Protein AF-A0A521GYW1-F1 (afdb_monomer)

Mean predicted aligned error: 8.55 Å

Sequence (89 aa):
MRVAFGLKAHSGWAALVVGGERDGDFVVADRRRLELVDDEWTRQPYHVSEDLQPKQLAQHAEKALRTSSSALTTRMAALAARVALQGRS

Radius of gyration: 17.21 Å; Cα contacts (8 Å, |Δi|>4): 90; chains: 1; bounding box: 37×21×50 Å

Nearest PDB structures (foldseek):
  2flo-assembly2_D  TM=6.153E-01  e=1.651E-01  Escherichia coli O157:H7
  5e6f-assembly1_B  TM=6.453E-01  e=5.664E-01  Canarypox virus
  8ygj-assembly1_E  TM=4.794E-01  e=6.814E-01  Moloney murine leukemia virus
  4mh8-assembly1_A  TM=4.772E-01  e=9.864E-01  Moloney murine leukemia virus isolate Shinnick
  2j4r-assembly2_B  TM=4.850E-01  e=8.199E-01  Aquifex aeolicus

Secondary structure (DSSP, 8-state):
--EEEEEEEETTEEEEEEEEEETTEEEEEEEEEEE-S-HHHHS-TTHHHHTS-HHHHHHHHHHHHHHHHHHHHHHHHHHHHHHHHHT--

Foldseek 3Di:
DDKDWDWDDDQQKIWIWIWDDDPNDIDTPDTDIGGLFPPVCRPCVPVVVPPDDPVRNVVVVVVSNVSSVVSVVVVVVVVVVVVVVVVVD

pLDDT: mean 77.15, std 10.79, range [49.91, 92.19]

Solvent-accessible surface area (backbone atoms only — not comparable to full-atom values): 5166 Å² total; per-residue (Å²): 101,64,72,48,82,46,77,48,81,54,92,40,30,27,46,39,40,30,40,32,55,56,98,91,39,82,42,77,81,44,75,49,79,42,76,44,53,62,76,81,50,58,78,42,60,64,67,70,49,72,83,44,55,73,69,53,48,52,55,51,51,52,49,50,54,52,53,24,51,52,54,49,50,54,52,49,52,56,48,53,54,52,54,57,58,66,48,74,112

Structure (mmCIF, N/CA/C/O backbone):
data_AF-A0A521GYW1-F1
#
_entry.id   AF-A0A521GYW1-F1
#
loop_
_atom_site.group_PDB
_atom_site.id
_atom_site.type_symbol
_atom_site.label_atom_id
_atom_site.label_alt_id
_atom_site.label_comp_id
_atom_site.label_asym_id
_atom_site.label_entity_id
_atom_site.label_seq_id
_atom_site.pdbx_PDB_ins_code
_atom_site.Cartn_x
_atom_site.Cartn_y
_atom_site.Cartn_z
_atom_site.occupancy
_atom_site.B_iso_or_equiv
_atom_site.auth_seq_id
_atom_site.auth_comp_id
_atom_site.auth_asym_id
_atom_site.auth_atom_id
_atom_site.pdbx_PDB_model_num
ATOM 1 N N . MET A 1 1 ? -5.350 6.880 18.815 1.00 70.62 1 MET A N 1
ATOM 2 C CA . MET A 1 1 ? -5.067 5.474 18.449 1.00 70.62 1 MET A CA 1
ATOM 3 C C . MET A 1 1 ? -3.622 5.349 17.985 1.00 70.62 1 MET A C 1
ATOM 5 O O . MET A 1 1 ? -3.219 6.103 17.105 1.00 70.62 1 MET A O 1
ATOM 9 N N . ARG A 1 2 ? -2.831 4.458 18.595 1.00 76.06 2 ARG A N 1
ATOM 10 C CA . ARG A 1 2 ? -1.509 4.080 18.068 1.00 76.06 2 ARG A CA 1
ATOM 11 C C . ARG A 1 2 ? -1.714 3.006 17.005 1.00 76.06 2 ARG A C 1
ATOM 13 O O . ARG A 1 2 ? -2.524 2.104 17.202 1.00 76.06 2 ARG A O 1
ATOM 20 N N . VAL A 1 3 ? -1.008 3.127 15.887 1.00 85.38 3 VAL A N 1
ATOM 21 C CA . VAL A 1 3 ? -1.097 2.184 14.769 1.00 85.38 3 VAL A CA 1
ATOM 22 C C . VAL A 1 3 ? 0.290 1.792 14.288 1.00 85.38 3 VAL A C 1
ATOM 24 O O . VAL A 1 3 ? 1.228 2.584 14.364 1.00 85.38 3 VAL A O 1
ATOM 27 N N . ALA A 1 4 ? 0.403 0.574 13.779 1.00 89.50 4 ALA A N 1
ATOM 28 C CA . ALA A 1 4 ? 1.593 0.031 13.155 1.00 89.50 4 ALA A CA 1
ATOM 29 C C . ALA A 1 4 ? 1.304 -0.287 11.687 1.00 89.50 4 ALA A C 1
ATOM 31 O O . ALA A 1 4 ? 0.257 -0.841 11.347 1.00 89.50 4 ALA A O 1
ATOM 32 N N . PHE A 1 5 ? 2.256 0.048 10.822 1.00 90.56 5 PHE A N 1
ATOM 33 C CA . PHE A 1 5 ? 2.199 -0.240 9.395 1.00 90.56 5 PHE A CA 1
ATOM 34 C C . PHE A 1 5 ? 3.157 -1.387 9.084 1.00 90.56 5 PHE A C 1
ATOM 36 O O . PHE A 1 5 ? 4.353 -1.284 9.346 1.00 90.56 5 PHE A O 1
ATOM 43 N N . GLY A 1 6 ? 2.636 -2.467 8.511 1.00 91.00 6 GLY A N 1
ATOM 44 C CA . GLY A 1 6 ? 3.414 -3.578 7.975 1.00 91.00 6 GLY A CA 1
ATOM 45 C C . GLY A 1 6 ? 3.331 -3.600 6.454 1.00 91.00 6 GLY A C 1
ATOM 46 O O . GLY A 1 6 ? 2.235 -3.534 5.894 1.00 91.00 6 GLY A O 1
ATOM 47 N N . LEU A 1 7 ? 4.479 -3.713 5.783 1.00 90.00 7 LEU A N 1
ATOM 48 C CA . LEU A 1 7 ? 4.556 -3.803 4.327 1.00 90.00 7 LEU A CA 1
ATOM 49 C C . LEU A 1 7 ? 5.421 -4.994 3.900 1.00 90.00 7 LEU A C 1
ATOM 51 O O . LEU A 1 7 ? 6.523 -5.177 4.414 1.00 90.00 7 LEU A O 1
ATOM 55 N N . LYS A 1 8 ? 4.952 -5.774 2.923 1.00 89.94 8 LYS A N 1
ATOM 56 C CA . LYS A 1 8 ? 5.738 -6.830 2.271 1.00 89.94 8 LYS A CA 1
ATOM 57 C C . LYS A 1 8 ? 5.686 -6.674 0.757 1.00 89.94 8 LYS A C 1
ATOM 59 O O . LYS A 1 8 ? 4.627 -6.837 0.157 1.00 89.94 8 LYS A O 1
ATOM 64 N N . ALA A 1 9 ? 6.836 -6.380 0.155 1.00 84.75 9 ALA A N 1
ATOM 65 C CA . ALA A 1 9 ? 6.975 -6.240 -1.290 1.00 84.75 9 ALA A CA 1
ATOM 66 C C . ALA A 1 9 ? 7.080 -7.599 -2.009 1.00 84.75 9 ALA A C 1
ATOM 68 O O . ALA A 1 9 ? 7.621 -8.570 -1.474 1.00 84.75 9 ALA A O 1
ATOM 69 N N . HIS A 1 10 ? 6.568 -7.616 -3.235 1.00 81.00 10 HIS A N 1
ATOM 70 C CA . HIS A 1 10 ? 6.622 -8.658 -4.254 1.00 81.00 10 HIS A CA 1
ATOM 71 C C . HIS A 1 10 ? 6.901 -8.001 -5.620 1.00 81.00 10 HIS A C 1
ATOM 73 O O . HIS A 1 10 ? 6.875 -6.776 -5.744 1.00 81.00 10 HIS A O 1
ATOM 79 N N . SER A 1 11 ? 7.192 -8.797 -6.653 1.00 72.88 11 SER A N 1
ATOM 80 C CA . SER A 1 11 ? 7.488 -8.290 -8.000 1.00 72.88 11 SER A CA 1
ATOM 81 C C . SER A 1 11 ? 6.334 -7.438 -8.544 1.00 72.88 11 SER A C 1
ATOM 83 O O . SER A 1 11 ? 5.305 -7.964 -8.960 1.00 72.88 11 SER A O 1
ATOM 85 N N . GLY A 1 12 ? 6.504 -6.116 -8.493 1.00 74.62 12 GLY A N 1
ATOM 86 C CA . GLY A 1 12 ? 5.551 -5.120 -8.986 1.00 74.62 12 GLY A CA 1
ATOM 87 C C . GLY A 1 12 ? 4.473 -4.650 -7.999 1.00 74.62 12 GLY A C 1
ATOM 88 O O . GLY A 1 12 ? 3.809 -3.654 -8.269 1.00 74.62 12 GLY A O 1
ATOM 89 N N . TRP A 1 13 ? 4.320 -5.271 -6.826 1.00 83.56 13 TRP A N 1
ATOM 90 C CA . TRP A 1 13 ? 3.277 -4.899 -5.856 1.00 83.56 13 TRP A CA 1
ATOM 91 C C . TRP A 1 13 ? 3.699 -5.161 -4.405 1.00 83.56 13 TRP A C 1
ATOM 93 O O . 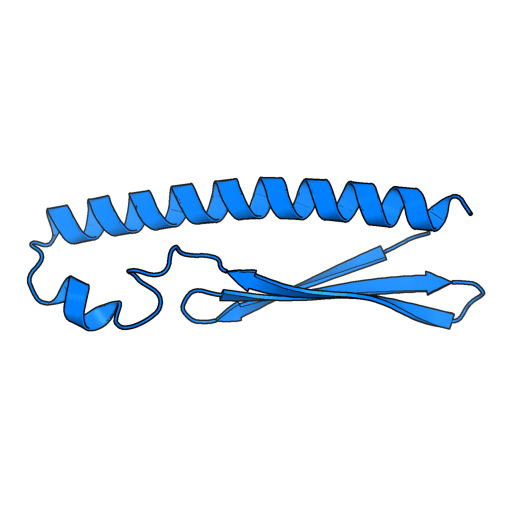TRP A 1 13 ? 4.679 -5.849 -4.145 1.00 83.56 13 TRP A O 1
ATOM 103 N N . ALA A 1 14 ? 2.965 -4.635 -3.428 1.00 87.12 14 ALA A N 1
ATOM 104 C CA . ALA A 1 14 ? 3.181 -4.911 -2.010 1.00 87.12 14 ALA A CA 1
ATOM 105 C C . ALA A 1 14 ? 1.876 -5.166 -1.253 1.00 87.12 14 ALA A C 1
ATOM 107 O O . ALA A 1 14 ? 0.851 -4.534 -1.515 1.00 87.12 14 ALA A O 1
ATOM 108 N N . ALA A 1 15 ? 1.922 -6.072 -0.279 1.00 91.69 15 ALA A N 1
ATOM 109 C CA . ALA A 1 15 ? 0.878 -6.214 0.726 1.00 91.69 15 ALA A CA 1
ATOM 110 C C . ALA A 1 15 ? 1.096 -5.173 1.827 1.00 91.69 15 ALA A C 1
ATOM 112 O O . ALA A 1 15 ? 2.183 -5.098 2.399 1.00 91.69 15 ALA A O 1
ATOM 113 N N . LEU A 1 16 ? 0.055 -4.407 2.138 1.00 91.00 16 LEU A N 1
ATOM 114 C CA . LEU A 1 16 ? 0.013 -3.453 3.238 1.00 91.00 16 LEU A CA 1
ATOM 115 C C . LEU A 1 16 ? -1.015 -3.903 4.272 1.00 91.00 16 LEU A C 1
ATOM 117 O O . LEU A 1 16 ? -2.163 -4.192 3.924 1.00 91.00 16 LEU A O 1
ATOM 121 N N . VAL A 1 17 ? -0.611 -3.887 5.539 1.00 92.19 17 VAL A N 1
ATOM 122 C CA . VAL A 1 17 ? -1.476 -4.113 6.697 1.00 92.19 17 VAL A CA 1
ATOM 123 C C . VAL A 1 17 ? -1.267 -2.977 7.690 1.00 92.19 17 VAL A C 1
ATOM 125 O O . VAL A 1 17 ? -0.132 -2.645 8.025 1.00 92.19 17 VAL A O 1
ATOM 128 N N . VAL A 1 18 ? -2.359 -2.392 8.171 1.00 91.00 18 VAL A N 1
ATOM 129 C CA . VAL A 1 18 ? -2.347 -1.426 9.269 1.00 91.00 18 VAL A CA 1
ATOM 130 C C . VAL A 1 18 ? -3.035 -2.060 10.464 1.00 91.00 18 VAL A C 1
ATOM 132 O O . VAL A 1 18 ? -4.240 -2.307 10.433 1.00 91.00 18 VAL A O 1
ATOM 135 N N . GLY A 1 19 ? -2.253 -2.337 11.501 1.00 91.19 19 GLY A N 1
ATOM 136 C CA . GLY A 1 19 ? -2.749 -2.792 12.794 1.00 91.19 19 GLY A CA 1
ATOM 137 C C . GLY A 1 19 ? -2.851 -1.626 13.769 1.00 91.19 19 GLY A C 1
ATOM 138 O O . GLY A 1 19 ? -2.095 -0.661 13.675 1.00 91.19 19 GLY A O 1
ATOM 139 N N . GLY A 1 20 ? -3.761 -1.708 14.725 1.00 89.06 20 GLY A N 1
ATOM 140 C CA . GLY A 1 20 ? -3.836 -0.769 15.835 1.00 89.06 20 GLY A CA 1
ATOM 141 C C . GLY A 1 20 ? -4.545 -1.379 17.029 1.00 89.06 20 GLY A C 1
ATOM 142 O O . GLY A 1 20 ? -4.970 -2.528 16.980 1.00 89.06 20 GLY A O 1
ATOM 143 N N . GLU A 1 21 ? -4.663 -0.595 18.089 1.00 87.69 21 GLU A N 1
ATOM 144 C CA . GLU A 1 21 ? -5.378 -0.976 19.306 1.00 87.69 21 GLU A CA 1
ATOM 145 C C . GLU A 1 21 ? -6.648 -0.129 19.441 1.00 87.69 21 GLU A C 1
ATOM 147 O O . GLU A 1 21 ? -6.599 1.096 19.267 1.00 87.69 21 GLU A O 1
ATOM 152 N N . ARG A 1 22 ? -7.777 -0.773 19.738 1.00 83.25 22 ARG A N 1
ATOM 153 C CA . ARG A 1 22 ? -9.057 -0.134 20.053 1.00 83.25 22 ARG A CA 1
ATOM 154 C C . ARG A 1 22 ? -9.681 -0.870 21.234 1.00 83.25 22 ARG A C 1
ATOM 156 O O . ARG A 1 22 ? -9.838 -2.080 21.171 1.00 83.25 22 ARG A O 1
ATOM 163 N N . ASP A 1 23 ? -9.999 -0.130 22.293 1.00 86.69 23 ASP A N 1
ATOM 164 C CA . ASP A 1 23 ? -10.631 -0.655 23.513 1.00 86.69 23 ASP A CA 1
ATOM 165 C C . ASP A 1 23 ? -9.881 -1.840 24.160 1.00 86.69 23 ASP A C 1
ATOM 167 O O . ASP A 1 23 ? -10.483 -2.712 24.775 1.00 86.69 23 ASP A O 1
ATOM 171 N N . GLY A 1 24 ? -8.548 -1.861 24.033 1.00 86.56 24 GLY A N 1
ATOM 172 C CA . GLY A 1 24 ? -7.686 -2.935 24.540 1.00 86.56 24 GLY A CA 1
ATOM 173 C C . GLY A 1 24 ? -7.505 -4.122 23.586 1.00 86.56 24 GLY A C 1
ATOM 174 O O . GLY A 1 24 ? -6.656 -4.972 23.846 1.00 86.56 24 GLY A O 1
ATOM 175 N N . ASP A 1 25 ? -8.227 -4.154 22.462 1.00 88.19 25 ASP A N 1
ATOM 176 C CA . ASP A 1 25 ? -8.132 -5.203 21.447 1.00 88.19 25 ASP A CA 1
ATOM 177 C C . ASP A 1 25 ? -7.314 -4.766 20.224 1.00 88.19 25 ASP A C 1
ATOM 179 O O . ASP A 1 25 ? -7.362 -3.617 19.767 1.00 88.19 25 ASP A O 1
ATOM 183 N N . PHE A 1 26 ? -6.583 -5.717 19.634 1.00 89.31 26 PHE A N 1
ATOM 184 C CA . PHE A 1 26 ? -5.882 -5.498 18.371 1.00 89.31 26 PHE A CA 1
ATOM 185 C C . PHE A 1 26 ? -6.843 -5.595 17.186 1.00 89.31 26 PHE A C 1
ATOM 187 O O . PHE A 1 26 ? -7.495 -6.614 16.967 1.00 89.31 26 PHE A O 1
ATOM 194 N N . VAL A 1 27 ? -6.863 -4.551 16.359 1.00 89.75 27 VAL A N 1
ATOM 195 C CA . VAL A 1 27 ? -7.714 -4.458 15.171 1.00 89.75 27 VAL A CA 1
ATOM 196 C C . VAL A 1 27 ? -6.888 -4.215 13.912 1.00 89.75 27 VAL A C 1
ATOM 198 O O . VAL A 1 27 ? -5.894 -3.485 13.919 1.00 89.75 27 VAL A O 1
ATOM 201 N N . VAL A 1 28 ? -7.324 -4.799 12.793 1.00 90.25 28 VAL A N 1
ATOM 202 C CA . VAL A 1 28 ? -6.807 -4.455 11.462 1.00 90.25 28 VAL A CA 1
ATOM 203 C C . VAL A 1 28 ? -7.615 -3.272 10.940 1.00 90.25 28 VAL A C 1
ATOM 205 O O . VAL A 1 28 ? -8.757 -3.431 10.517 1.00 90.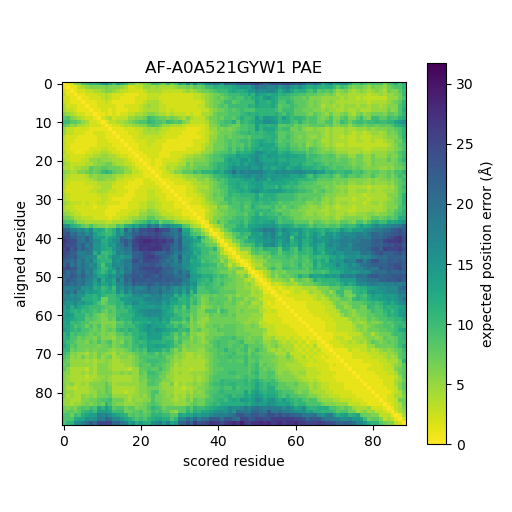25 28 VAL A O 1
ATOM 208 N N . ALA A 1 29 ? -7.022 -2.082 10.978 1.00 86.88 29 ALA A N 1
ATOM 209 C CA . ALA A 1 29 ? -7.657 -0.852 10.511 1.00 86.88 29 ALA A CA 1
ATOM 210 C C . ALA A 1 29 ? -7.700 -0.768 8.976 1.00 86.88 29 ALA A C 1
ATOM 212 O O . ALA A 1 29 ? -8.619 -0.185 8.403 1.00 86.88 29 ALA A O 1
ATOM 213 N N . ASP A 1 30 ? -6.707 -1.352 8.297 1.00 86.62 30 ASP A N 1
ATOM 214 C CA . ASP A 1 30 ? -6.653 -1.400 6.837 1.00 86.62 30 ASP A CA 1
ATOM 215 C C . ASP A 1 30 ? -5.831 -2.599 6.352 1.00 86.62 30 ASP A C 1
ATOM 217 O O . ASP A 1 30 ? -4.834 -2.986 6.964 1.00 86.62 30 ASP A O 1
ATOM 221 N N . ARG A 1 31 ? -6.224 -3.163 5.211 1.00 91.50 31 ARG A N 1
ATOM 222 C CA . ARG A 1 31 ? -5.450 -4.164 4.480 1.00 91.50 31 ARG A CA 1
ATOM 223 C C . ARG A 1 31 ? -5.690 -3.989 2.992 1.00 91.50 31 ARG A C 1
ATOM 225 O O . ARG A 1 31 ? -6.831 -4.043 2.536 1.00 91.50 31 ARG A O 1
ATOM 232 N N . ARG A 1 32 ? -4.616 -3.845 2.220 1.00 89.06 32 ARG A N 1
ATOM 233 C CA . ARG A 1 32 ? -4.706 -3.659 0.767 1.00 89.06 32 ARG A CA 1
ATOM 234 C C . ARG A 1 32 ? -3.460 -4.131 0.040 1.00 89.06 32 ARG A C 1
ATOM 236 O O . ARG A 1 32 ? -2.375 -4.213 0.611 1.00 89.06 32 ARG A O 1
ATOM 243 N N . ARG A 1 33 ? -3.632 -4.379 -1.253 1.00 89.00 33 ARG A N 1
ATOM 244 C CA . ARG A 1 33 ? -2.545 -4.515 -2.217 1.00 89.00 33 ARG A CA 1
ATOM 245 C C . ARG A 1 33 ? -2.214 -3.135 -2.786 1.00 89.00 33 ARG A C 1
ATOM 247 O O . ARG A 1 33 ? -3.118 -2.381 -3.140 1.00 89.00 33 ARG A O 1
ATOM 254 N N . LEU A 1 34 ? -0.932 -2.799 -2.833 1.00 85.12 34 LEU A N 1
ATOM 255 C CA . LEU A 1 34 ? -0.410 -1.590 -3.459 1.00 85.12 34 LEU A CA 1
ATOM 256 C C . LEU A 1 34 ? 0.362 -1.986 -4.715 1.00 85.12 34 LEU A C 1
ATOM 258 O O . LEU A 1 34 ? 1.355 -2.697 -4.602 1.00 85.12 34 LEU A O 1
ATOM 262 N N . GLU A 1 35 ? -0.052 -1.511 -5.887 1.00 81.62 35 GLU A N 1
ATOM 263 C CA . GLU A 1 35 ? 0.793 -1.601 -7.082 1.00 81.62 35 GLU A CA 1
ATOM 264 C C . GLU A 1 35 ? 1.971 -0.635 -6.921 1.00 81.62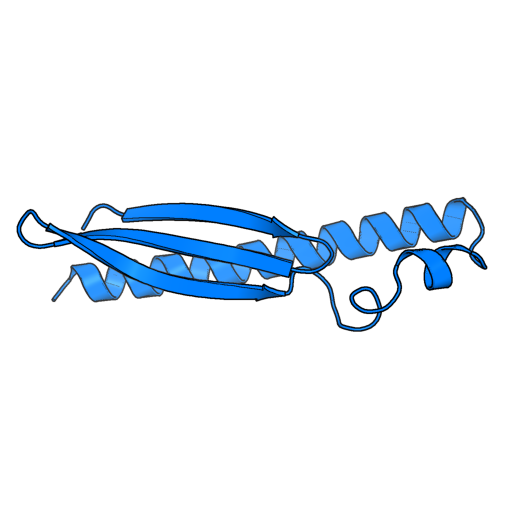 35 GLU A C 1
ATOM 266 O O . GLU A 1 35 ? 1.780 0.555 -6.641 1.00 81.62 35 GLU A O 1
ATOM 271 N N . LEU A 1 36 ? 3.188 -1.166 -7.026 1.00 75.12 36 LEU A N 1
ATOM 272 C CA . LEU A 1 36 ? 4.420 -0.390 -6.920 1.00 75.12 36 LEU A CA 1
ATOM 273 C C . LEU A 1 36 ? 4.880 0.093 -8.290 1.00 75.12 36 LEU A C 1
ATOM 275 O O . LEU A 1 36 ? 5.483 1.155 -8.372 1.00 75.12 36 LEU A O 1
ATOM 279 N N . VAL A 1 37 ? 4.590 -0.651 -9.350 1.00 72.44 37 VAL A N 1
ATOM 280 C CA . VAL A 1 37 ? 4.966 -0.325 -10.730 1.00 72.44 37 VAL A CA 1
ATOM 281 C C . VAL A 1 37 ? 3.714 -0.223 -11.596 1.00 72.44 37 VAL A C 1
ATOM 283 O O . VAL A 1 37 ? 2.686 -0.814 -11.267 1.00 72.44 37 VAL A O 1
ATOM 286 N N . ASP A 1 38 ? 3.807 0.517 -12.696 1.00 67.44 38 ASP A N 1
ATOM 287 C CA . ASP A 1 38 ? 2.747 0.558 -13.703 1.00 67.44 38 ASP A CA 1
ATOM 288 C C . ASP A 1 38 ? 2.782 -0.704 -14.597 1.00 67.44 38 ASP A C 1
ATOM 290 O O . ASP A 1 38 ? 3.815 -1.367 -14.727 1.00 67.44 38 ASP A O 1
ATOM 294 N N . ASP A 1 39 ? 1.628 -1.034 -15.194 1.00 59.22 39 ASP A N 1
ATOM 295 C CA . ASP A 1 39 ? 1.235 -2.358 -15.730 1.00 59.22 39 ASP A CA 1
ATOM 296 C C . ASP A 1 39 ? 2.193 -2.973 -16.781 1.00 59.22 39 ASP A C 1
ATOM 298 O O . ASP A 1 39 ? 2.190 -4.184 -17.009 1.00 59.22 39 ASP A O 1
ATOM 302 N N . GLU A 1 40 ? 3.055 -2.157 -17.392 1.00 57.09 40 GLU A N 1
ATOM 303 C CA . GLU A 1 40 ? 4.049 -2.573 -18.391 1.00 57.09 40 GLU A CA 1
ATOM 304 C C . GLU A 1 40 ? 5.170 -3.445 -17.784 1.00 57.09 40 GLU A C 1
ATOM 306 O O . GLU A 1 40 ? 5.687 -4.348 -18.439 1.00 57.09 40 GLU A O 1
ATOM 311 N N . TRP A 1 41 ? 5.507 -3.247 -16.502 1.00 55.41 41 TRP A N 1
ATOM 312 C CA . TRP A 1 41 ? 6.551 -4.014 -15.802 1.00 55.41 41 TRP A CA 1
ATOM 313 C C . TRP A 1 41 ? 5.997 -5.236 -15.059 1.00 55.41 41 TRP A C 1
ATOM 315 O O . TRP A 1 41 ? 6.720 -6.200 -14.815 1.00 55.41 41 TRP A O 1
ATOM 325 N N . THR A 1 42 ? 4.711 -5.216 -14.697 1.00 54.50 42 THR A N 1
ATOM 326 C CA . THR A 1 42 ? 4.080 -6.227 -13.830 1.00 54.50 42 THR A CA 1
ATOM 327 C C . THR A 1 42 ? 3.985 -7.593 -14.498 1.00 54.50 42 THR A C 1
ATOM 329 O O . THR A 1 42 ? 3.999 -8.617 -13.815 1.00 54.50 42 THR A O 1
ATOM 332 N N . ARG A 1 43 ? 3.885 -7.630 -15.833 1.00 50.69 43 ARG A N 1
ATOM 333 C CA . ARG A 1 43 ? 3.691 -8.886 -16.564 1.00 50.69 43 ARG A CA 1
ATOM 334 C C . ARG A 1 43 ? 4.999 -9.592 -16.903 1.00 50.69 43 ARG A C 1
ATOM 336 O O . ARG A 1 43 ? 5.030 -10.814 -16.791 1.00 50.69 43 ARG A O 1
ATOM 343 N N . GLN A 1 44 ? 6.049 -8.877 -17.319 1.00 57.25 44 GLN A N 1
ATOM 344 C CA . GLN A 1 44 ? 7.262 -9.502 -17.871 1.00 57.25 44 GLN A CA 1
ATOM 345 C C . GLN A 1 44 ? 8.522 -8.614 -17.748 1.00 57.25 44 GLN A C 1
ATOM 347 O O . GLN A 1 44 ? 9.103 -8.218 -18.759 1.00 57.25 44 GLN A O 1
ATOM 352 N N . PRO A 1 45 ? 8.999 -8.308 -16.528 1.00 61.91 45 PRO A N 1
ATOM 353 C CA . PRO A 1 45 ? 10.140 -7.408 -16.346 1.00 61.91 45 PRO A CA 1
ATOM 354 C C . PRO A 1 45 ? 11.426 -7.948 -16.987 1.00 61.91 45 PRO A C 1
ATOM 356 O O . PRO A 1 45 ? 12.268 -7.170 -17.425 1.00 61.91 45 PRO A O 1
ATOM 359 N N . TYR A 1 46 ? 11.554 -9.272 -17.095 1.00 56.06 46 TYR A N 1
ATOM 360 C CA . TYR A 1 46 ? 12.679 -9.927 -17.756 1.00 56.06 46 TYR A CA 1
ATOM 361 C C . TYR A 1 46 ? 12.602 -9.838 -19.286 1.00 56.06 46 TYR A C 1
ATOM 363 O O . TYR A 1 46 ? 13.594 -9.457 -19.890 1.00 56.06 46 TYR A O 1
ATOM 371 N N . HIS A 1 47 ? 11.441 -10.062 -19.910 1.00 60.25 47 HIS A N 1
ATOM 372 C CA . HIS A 1 47 ? 11.321 -9.997 -21.376 1.00 60.25 47 HIS A CA 1
ATOM 373 C C . HIS A 1 47 ? 11.461 -8.574 -21.925 1.00 60.25 47 HIS A C 1
ATOM 375 O O . HIS A 1 47 ? 12.093 -8.367 -22.951 1.00 60.25 47 HIS A O 1
ATOM 381 N N . VAL A 1 48 ? 10.972 -7.563 -21.198 1.00 62.94 48 VAL A N 1
ATOM 382 C CA . VAL A 1 48 ? 11.207 -6.149 -21.556 1.00 62.94 48 VAL A CA 1
ATOM 383 C C . VAL A 1 48 ? 12.693 -5.779 -21.443 1.00 62.94 48 VAL A C 1
ATOM 385 O O . VAL A 1 48 ? 13.150 -4.833 -22.078 1.00 62.94 48 VAL A O 1
ATOM 388 N N . SER A 1 49 ? 13.454 -6.522 -20.638 1.00 64.56 49 SER A N 1
ATOM 389 C CA . SER A 1 49 ? 14.875 -6.275 -20.401 1.00 64.56 49 SER A CA 1
ATOM 390 C C . SER A 1 49 ? 15.800 -6.991 -21.390 1.00 64.56 49 SER A C 1
ATOM 392 O O . SER A 1 49 ? 16.955 -6.589 -21.504 1.00 64.56 49 SER A O 1
ATOM 394 N N . GLU A 1 50 ? 15.322 -8.028 -22.088 1.00 65.19 50 GLU A N 1
ATOM 395 C CA . GLU A 1 50 ? 16.130 -8.842 -23.014 1.00 65.19 50 GLU A CA 1
ATOM 396 C C . GLU A 1 50 ? 16.614 -8.039 -24.233 1.00 65.19 50 GLU A C 1
ATOM 398 O O . GLU A 1 50 ? 17.745 -8.231 -24.677 1.00 65.19 50 GLU A O 1
ATOM 403 N N . ASP A 1 51 ? 15.817 -7.077 -24.706 1.00 68.06 51 ASP A N 1
ATOM 404 C CA . ASP A 1 51 ? 16.116 -6.283 -25.908 1.00 68.06 51 ASP A CA 1
ATOM 405 C C . ASP A 1 51 ? 16.766 -4.913 -25.618 1.00 68.06 51 ASP A C 1
ATOM 407 O O . ASP A 1 51 ? 17.059 -4.140 -26.536 1.00 68.06 51 ASP A O 1
ATOM 411 N N . LEU A 1 52 ? 16.995 -4.568 -24.346 1.00 73.69 52 LEU A N 1
ATOM 412 C 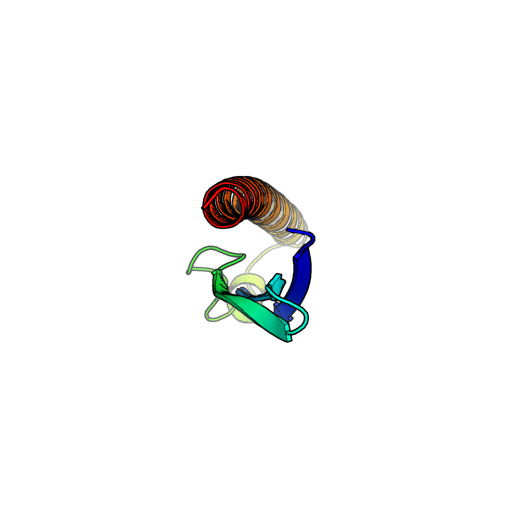CA . LEU A 1 52 ? 17.510 -3.253 -23.954 1.00 73.69 52 LEU A CA 1
ATOM 413 C C . LEU A 1 52 ? 19.028 -3.262 -23.760 1.00 73.69 52 LEU A C 1
ATOM 415 O O . LEU A 1 52 ? 19.594 -4.119 -23.084 1.00 73.69 52 LEU A O 1
ATOM 419 N N . GLN A 1 53 ? 19.710 -2.226 -24.260 1.00 81.56 53 GLN A N 1
ATOM 420 C CA . GLN A 1 53 ? 21.125 -2.041 -23.944 1.00 81.56 53 GLN A CA 1
ATOM 421 C C . GLN A 1 53 ? 21.320 -1.682 -22.459 1.00 81.56 53 GLN A C 1
ATOM 423 O O . GLN A 1 53 ? 20.461 -1.021 -21.866 1.00 81.56 53 GLN A O 1
ATOM 428 N N . PRO A 1 54 ? 22.482 -1.997 -21.850 1.00 76.12 54 PRO A N 1
ATOM 429 C CA . PRO A 1 54 ? 22.743 -1.769 -20.422 1.00 76.12 54 PRO A CA 1
ATOM 430 C C . PRO A 1 54 ? 22.432 -0.349 -19.921 1.00 76.12 54 PRO A C 1
ATOM 432 O O . PRO A 1 54 ? 21.909 -0.164 -18.823 1.00 76.12 54 PRO A O 1
ATOM 435 N N . LYS A 1 55 ? 22.701 0.675 -20.742 1.00 75.81 55 LYS A N 1
ATOM 436 C CA . LYS A 1 55 ? 22.394 2.074 -20.406 1.00 75.81 55 LYS A CA 1
ATOM 437 C C . LYS A 1 55 ? 20.887 2.345 -20.349 1.00 75.81 55 LYS A C 1
ATOM 439 O O . LYS A 1 55 ? 20.437 3.093 -19.485 1.00 75.81 55 LYS A O 1
ATOM 444 N N . GLN A 1 56 ? 20.118 1.736 -21.249 1.00 74.81 56 GLN A N 1
ATOM 445 C CA . GLN A 1 56 ? 18.661 1.855 -21.278 1.00 74.81 56 GLN A CA 1
ATOM 446 C C . GLN A 1 56 ? 18.059 1.116 -20.078 1.00 74.81 56 GLN A C 1
ATOM 448 O O . GLN A 1 56 ? 17.259 1.697 -19.355 1.00 74.81 56 GLN A O 1
ATOM 453 N N . LEU A 1 57 ? 18.534 -0.093 -19.769 1.00 74.12 57 LEU A N 1
ATOM 454 C CA . LEU A 1 57 ? 18.139 -0.833 -18.563 1.00 74.12 57 LEU A CA 1
ATOM 455 C C . LEU A 1 57 ? 18.308 -0.003 -17.284 1.00 74.12 57 LEU A C 1
ATOM 457 O O . LEU A 1 57 ? 17.370 0.116 -16.498 1.00 74.12 57 LEU 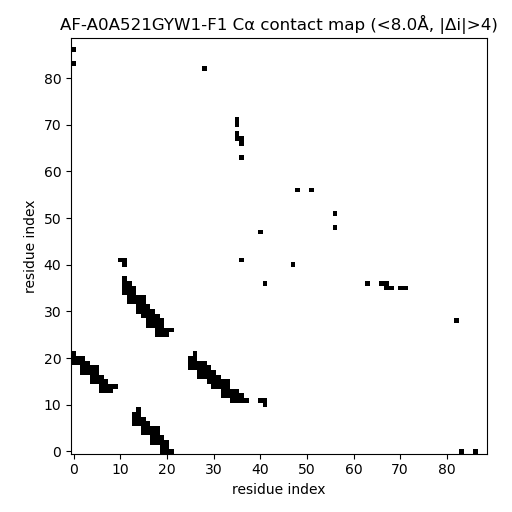A O 1
ATOM 461 N N . ALA A 1 58 ? 19.472 0.626 -17.102 1.00 75.81 58 ALA A N 1
ATOM 462 C CA . ALA A 1 58 ? 19.747 1.457 -15.932 1.00 75.81 58 ALA A CA 1
ATOM 463 C C . ALA A 1 58 ? 18.815 2.678 -15.844 1.00 75.81 58 ALA A C 1
ATOM 465 O O . ALA A 1 58 ? 18.221 2.930 -14.796 1.00 75.81 58 ALA A O 1
ATOM 466 N N . GLN A 1 59 ? 18.635 3.408 -16.950 1.00 77.50 59 GLN A N 1
ATOM 467 C CA . GLN A 1 59 ? 17.747 4.575 -17.001 1.00 77.50 59 GLN A CA 1
ATOM 468 C C . GLN A 1 59 ? 16.282 4.203 -16.736 1.00 77.50 59 GLN A C 1
ATOM 470 O O . GLN A 1 59 ? 15.562 4.928 -16.046 1.00 77.50 59 GLN A O 1
ATOM 475 N N . HIS A 1 60 ? 15.837 3.063 -17.262 1.00 69.19 60 HIS A N 1
ATOM 476 C CA . HIS A 1 60 ? 14.483 2.564 -17.059 1.00 69.19 60 HIS A CA 1
ATOM 477 C C . HIS A 1 60 ? 14.264 2.063 -15.622 1.00 69.19 60 HIS A C 1
ATOM 479 O O . HIS A 1 60 ? 13.239 2.396 -15.026 1.00 69.19 60 HIS A O 1
ATOM 485 N N . ALA A 1 61 ? 15.231 1.356 -15.027 1.00 73.00 61 ALA A N 1
ATOM 486 C CA . ALA A 1 61 ? 15.179 0.929 -13.627 1.00 73.00 61 ALA A CA 1
ATOM 487 C C . ALA A 1 61 ? 15.141 2.124 -12.661 1.00 73.00 61 ALA A C 1
ATOM 489 O O . ALA A 1 61 ? 14.343 2.147 -11.724 1.00 73.00 61 ALA A O 1
ATOM 490 N N . GLU A 1 62 ? 15.952 3.153 -12.915 1.00 78.69 62 GLU A N 1
ATOM 491 C CA . GLU A 1 62 ? 15.959 4.380 -12.117 1.00 78.69 62 GLU A CA 1
ATOM 492 C C . GLU A 1 62 ? 14.620 5.126 -12.221 1.00 78.69 62 GLU A C 1
ATOM 494 O O . GLU A 1 62 ? 14.067 5.581 -11.214 1.00 78.69 62 GLU A O 1
ATOM 499 N N . LYS A 1 63 ? 14.057 5.214 -13.434 1.00 75.81 63 LYS A N 1
ATOM 500 C CA . LYS A 1 63 ? 12.732 5.801 -13.656 1.00 75.81 63 LYS A CA 1
ATOM 501 C C . LYS A 1 63 ? 11.663 5.046 -12.872 1.00 75.81 63 LYS A C 1
ATOM 503 O O . LYS A 1 63 ? 10.913 5.702 -12.154 1.00 75.81 63 LYS A O 1
ATOM 508 N N . ALA A 1 64 ? 11.639 3.714 -12.968 1.00 70.00 64 ALA A N 1
ATOM 509 C CA . ALA A 1 64 ? 10.698 2.865 -12.243 1.00 70.00 64 ALA A CA 1
ATOM 510 C C . ALA A 1 64 ? 10.809 3.081 -10.727 1.00 70.00 64 ALA A C 1
ATOM 512 O O . ALA A 1 64 ? 9.811 3.389 -10.080 1.00 70.00 64 ALA A O 1
ATOM 513 N N . LEU A 1 65 ? 12.027 3.042 -10.172 1.00 73.81 65 LEU A N 1
ATOM 514 C CA . LEU A 1 65 ? 12.269 3.266 -8.745 1.00 73.81 65 LEU A CA 1
ATOM 515 C C . LEU A 1 65 ? 11.740 4.628 -8.276 1.00 73.81 65 LEU A C 1
ATOM 517 O O . LEU A 1 65 ? 11.087 4.723 -7.232 1.00 73.81 65 LEU A O 1
ATOM 521 N N . ARG A 1 66 ? 11.993 5.686 -9.054 1.00 78.44 66 ARG A N 1
ATOM 522 C CA . ARG A 1 66 ? 11.534 7.044 -8.745 1.00 78.44 66 ARG A CA 1
ATOM 523 C C . ARG A 1 66 ? 10.008 7.148 -8.757 1.00 78.44 66 ARG A C 1
ATOM 525 O O . ARG A 1 66 ? 9.437 7.694 -7.812 1.00 78.44 66 ARG A O 1
ATOM 532 N N . THR A 1 67 ? 9.342 6.618 -9.784 1.00 72.38 67 THR A N 1
ATOM 533 C CA . THR A 1 67 ? 7.872 6.644 -9.880 1.00 72.38 67 THR A CA 1
ATOM 534 C C . THR A 1 67 ? 7.217 5.823 -8.774 1.00 72.38 67 THR A C 1
ATOM 536 O O . THR A 1 67 ? 6.315 6.326 -8.102 1.00 72.38 67 THR A O 1
ATOM 539 N N . SER A 1 68 ? 7.728 4.621 -8.495 1.00 70.88 68 SER A N 1
ATOM 540 C CA . SER A 1 68 ? 7.246 3.757 -7.412 1.00 70.88 68 SER A CA 1
ATOM 541 C C . SER A 1 68 ? 7.363 4.427 -6.043 1.00 70.88 68 SER A C 1
ATOM 543 O O . SER A 1 68 ? 6.420 4.401 -5.251 1.00 70.88 68 SER A O 1
ATOM 545 N N . SER A 1 69 ? 8.498 5.077 -5.772 1.00 76.56 69 SER A N 1
ATOM 546 C CA . SER A 1 69 ? 8.761 5.735 -4.486 1.00 76.56 69 SER A CA 1
ATOM 547 C C . SER A 1 69 ? 7.849 6.941 -4.255 1.00 76.56 69 SER A C 1
ATOM 549 O O . SER A 1 69 ? 7.296 7.111 -3.163 1.00 76.56 69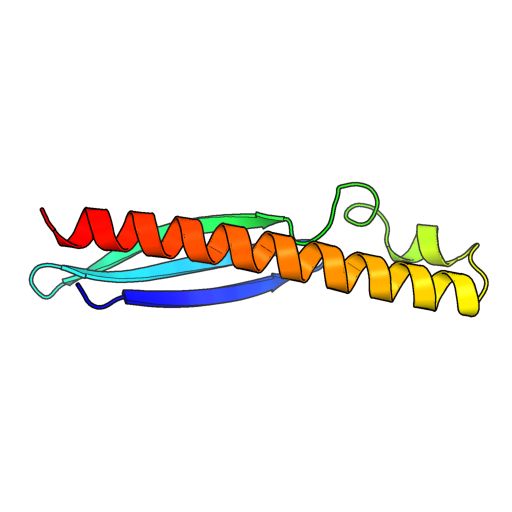 SER A O 1
ATOM 551 N N . SER A 1 70 ? 7.637 7.764 -5.288 1.00 76.44 70 SER A N 1
ATOM 552 C CA . SER A 1 70 ? 6.726 8.911 -5.214 1.00 76.44 70 SER A CA 1
ATOM 553 C C . SER A 1 70 ? 5.274 8.464 -5.003 1.00 76.44 70 SER A C 1
ATOM 555 O O . SER A 1 70 ? 4.605 8.943 -4.083 1.00 76.44 70 SER A O 1
ATOM 557 N N . ALA A 1 71 ? 4.806 7.478 -5.775 1.00 73.94 71 ALA A N 1
ATOM 558 C CA . ALA A 1 71 ? 3.452 6.943 -5.652 1.00 73.94 71 ALA A CA 1
ATOM 559 C C . ALA A 1 71 ? 3.200 6.302 -4.277 1.00 73.94 71 ALA A C 1
ATOM 561 O O . ALA A 1 71 ? 2.136 6.501 -3.682 1.00 73.94 71 ALA A O 1
ATOM 562 N N . LEU A 1 72 ? 4.179 5.562 -3.744 1.00 77.56 72 LEU A N 1
ATOM 563 C CA . LEU A 1 72 ? 4.096 4.970 -2.411 1.00 77.56 72 LEU A CA 1
ATOM 564 C C . LEU A 1 72 ? 4.006 6.046 -1.326 1.00 77.56 72 LEU A C 1
ATOM 566 O O . LEU A 1 72 ? 3.154 5.940 -0.448 1.00 77.56 72 LEU A O 1
ATOM 570 N N . THR A 1 73 ? 4.819 7.101 -1.410 1.00 82.31 73 THR A N 1
ATOM 571 C CA . THR A 1 73 ? 4.812 8.202 -0.431 1.00 82.31 73 THR A CA 1
ATOM 572 C C . THR A 1 73 ? 3.437 8.864 -0.354 1.00 82.31 73 THR A C 1
ATOM 574 O O . THR A 1 73 ? 2.863 8.983 0.729 1.00 82.31 73 THR A O 1
ATOM 577 N N . THR A 1 74 ? 2.853 9.207 -1.504 1.00 80.25 74 THR A N 1
ATOM 578 C CA . THR A 1 74 ? 1.507 9.796 -1.583 1.00 80.25 74 THR A CA 1
ATOM 579 C C . THR A 1 74 ? 0.443 8.865 -1.001 1.00 80.25 74 THR A C 1
ATOM 581 O O . THR A 1 74 ? -0.408 9.290 -0.216 1.00 80.25 74 THR A O 1
ATOM 584 N N . ARG A 1 75 ? 0.503 7.569 -1.334 1.00 79.44 75 ARG A N 1
ATOM 585 C CA . ARG A 1 75 ? -0.439 6.560 -0.822 1.00 79.44 75 ARG A CA 1
ATOM 586 C C . ARG A 1 75 ? -0.315 6.364 0.689 1.00 79.44 75 ARG A C 1
ATOM 588 O O . ARG A 1 75 ? -1.338 6.255 1.366 1.00 79.44 75 ARG A O 1
ATOM 595 N N . MET A 1 76 ? 0.905 6.358 1.223 1.00 81.38 76 MET A N 1
ATOM 596 C CA . MET A 1 76 ? 1.160 6.246 2.661 1.00 81.38 76 MET A CA 1
ATOM 597 C C . MET A 1 76 ? 0.666 7.479 3.423 1.00 81.38 76 MET A C 1
ATOM 599 O O . MET A 1 76 ? 0.030 7.327 4.464 1.00 81.38 76 MET A O 1
ATOM 603 N N . ALA A 1 77 ? 0.863 8.686 2.883 1.00 82.56 77 ALA A N 1
ATOM 604 C CA . ALA A 1 77 ? 0.342 9.916 3.479 1.00 82.56 77 ALA A CA 1
ATOM 605 C C . ALA A 1 77 ? -1.197 9.921 3.541 1.00 82.56 77 ALA A C 1
ATOM 607 O O . ALA A 1 77 ? -1.781 10.193 4.591 1.00 82.56 77 ALA A O 1
ATOM 608 N N . ALA A 1 78 ? -1.866 9.538 2.448 1.00 80.81 78 ALA A N 1
ATOM 609 C CA . ALA A 1 78 ? -3.327 9.435 2.408 1.00 80.81 78 ALA A CA 1
ATOM 610 C C . ALA A 1 78 ? -3.870 8.380 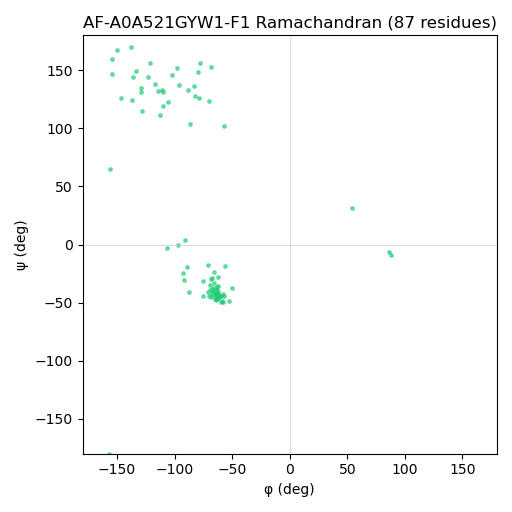3.390 1.00 80.81 78 ALA A C 1
ATOM 612 O O . ALA A 1 78 ? -4.922 8.559 4.008 1.00 80.81 78 ALA A O 1
ATOM 613 N N . LEU A 1 79 ? -3.155 7.268 3.559 1.00 79.69 79 LEU A N 1
ATOM 614 C CA . LEU A 1 79 ? -3.508 6.237 4.527 1.00 79.69 79 LEU A CA 1
ATOM 615 C C . LEU A 1 79 ? -3.338 6.720 5.970 1.00 79.69 79 LEU A C 1
ATOM 617 O O . LEU A 1 79 ? -4.253 6.529 6.767 1.00 79.69 79 LEU A O 1
ATOM 621 N N . ALA A 1 80 ? -2.223 7.380 6.290 1.00 81.62 80 ALA A N 1
ATOM 622 C CA . ALA A 1 80 ? -1.997 7.961 7.610 1.00 81.62 80 ALA A CA 1
ATOM 623 C C . ALA A 1 80 ? -3.097 8.970 7.976 1.00 81.62 80 ALA A C 1
ATOM 625 O O . ALA A 1 80 ? -3.634 8.917 9.082 1.00 81.62 80 ALA A O 1
ATOM 626 N N . ALA A 1 81 ? -3.507 9.820 7.027 1.00 82.88 81 ALA A N 1
ATOM 627 C CA . ALA A 1 81 ? -4.606 10.763 7.221 1.00 82.88 81 ALA A CA 1
ATOM 628 C C . ALA A 1 81 ? -5.941 10.060 7.526 1.00 82.88 81 ALA A C 1
ATOM 630 O O . ALA A 1 81 ? -6.639 10.442 8.463 1.00 82.88 81 ALA A O 1
ATOM 631 N N . ARG A 1 82 ? -6.289 8.993 6.791 1.00 79.88 82 ARG A N 1
ATOM 632 C CA . ARG A 1 82 ? -7.529 8.234 7.049 1.00 79.88 82 ARG A CA 1
ATOM 633 C C . ARG A 1 82 ? -7.528 7.554 8.412 1.00 79.88 82 ARG A C 1
ATOM 635 O O . ARG A 1 82 ? -8.533 7.608 9.114 1.00 79.88 82 ARG A O 1
ATOM 642 N N . VAL A 1 83 ? -6.409 6.953 8.803 1.00 77.12 83 VAL A N 1
ATOM 643 C CA . VAL A 1 83 ? -6.281 6.303 10.114 1.00 77.12 83 VAL A CA 1
ATOM 644 C C . VAL A 1 83 ? -6.357 7.334 11.246 1.00 77.12 83 VAL A C 1
ATOM 646 O O . VAL A 1 83 ? -6.997 7.086 12.265 1.00 77.12 83 VAL A O 1
ATOM 649 N N . ALA A 1 84 ? -5.789 8.529 11.054 1.00 75.94 84 ALA A N 1
ATOM 650 C CA . ALA A 1 84 ? -5.912 9.625 12.014 1.00 75.94 84 ALA A CA 1
ATOM 651 C C . ALA A 1 84 ? -7.367 10.094 12.201 1.00 75.94 84 ALA A C 1
ATOM 653 O O . ALA A 1 84 ? -7.754 10.431 13.319 1.00 75.94 84 ALA A O 1
ATOM 654 N N . LEU A 1 85 ? -8.182 10.084 11.140 1.00 74.31 85 LEU A N 1
ATOM 655 C CA . LEU A 1 85 ? -9.613 10.406 11.220 1.00 74.31 85 LEU A CA 1
ATOM 656 C C . LEU A 1 85 ? -10.410 9.328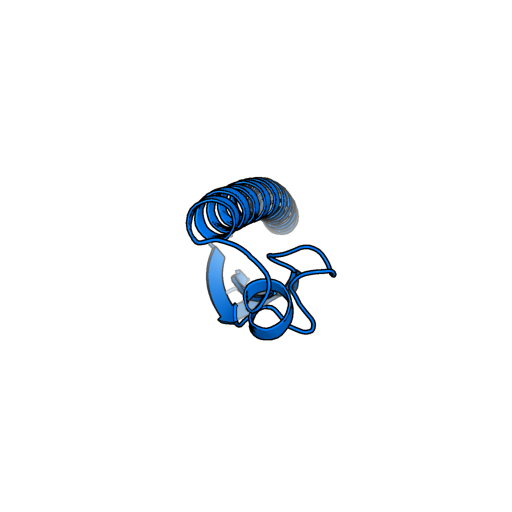 11.974 1.00 74.31 85 LEU A C 1
ATOM 658 O O . LEU A 1 85 ? -11.277 9.665 12.772 1.00 74.31 85 LEU A O 1
ATOM 662 N N . GLN A 1 86 ? -10.085 8.047 11.782 1.00 69.06 86 GLN A N 1
ATOM 663 C CA . GLN A 1 86 ? -10.745 6.923 12.470 1.00 69.06 86 GLN A CA 1
ATOM 664 C C . GLN A 1 86 ? -10.412 6.818 13.968 1.00 69.06 86 GLN A C 1
ATOM 666 O O . GLN A 1 86 ? -11.105 6.125 14.708 1.00 69.06 86 GLN A O 1
ATOM 671 N N . GLY A 1 87 ? -9.336 7.468 14.417 1.00 62.56 87 GLY A N 1
ATOM 672 C CA . GLY A 1 87 ? -8.933 7.513 15.824 1.00 62.56 87 GLY A CA 1
ATOM 673 C C . GLY A 1 87 ? -9.507 8.690 16.621 1.00 62.56 87 GLY A C 1
ATOM 674 O O . GLY A 1 87 ? -9.088 8.868 17.762 1.00 62.56 87 GLY A O 1
ATOM 675 N N . ARG A 1 88 ? -10.374 9.517 16.017 1.00 57.91 88 ARG A N 1
ATOM 676 C CA . ARG A 1 88 ? -11.015 10.698 16.634 1.00 57.91 88 ARG A CA 1
ATOM 677 C C . ARG A 1 88 ? -12.500 10.499 16.974 1.00 57.91 88 ARG A C 1
ATOM 679 O O . ARG A 1 88 ? -13.106 11.426 17.501 1.00 57.91 8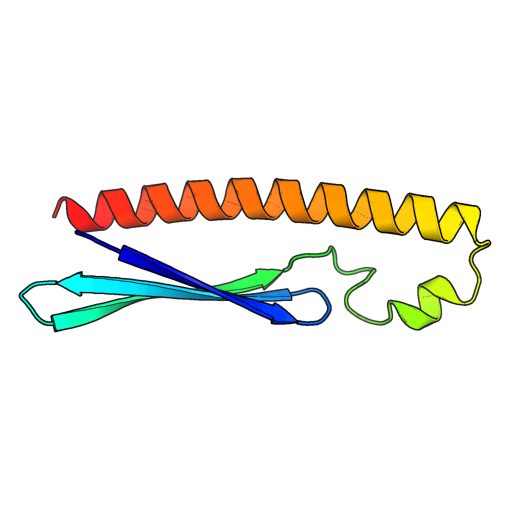8 ARG A O 1
ATOM 686 N N . SER A 1 89 ? -13.063 9.343 16.627 1.00 49.91 89 SER A N 1
ATOM 687 C CA . SER A 1 89 ? -14.452 8.939 16.882 1.00 49.91 89 SER A CA 1
ATOM 688 C C . SER A 1 89 ? -14.570 8.098 18.139 1.00 49.91 89 SER A C 1
ATOM 690 O O . SER A 1 89 ? -13.723 7.179 18.249 1.00 49.91 89 SER A O 1
#